Protein AF-A0A3S3R4M8-F1 (afdb_monomer)

Mean predicted aligned error: 6.48 Å

Radius of gyration: 12.41 Å; Cα contacts (8 Å, |Δi|>4): 115; chains: 1; bounding box: 29×18×39 Å

Secondary structure (DSSP, 8-state):
--PPEEEEEEESSGGGHHHHHHHHHHHHHTT-SEEEEEE--TT----HHHHHHHHH--TT-EEEES-HHHH-SSHHHHHT--

Nearest PDB structures (foldseek):
  1zr4-assembly1_A  TM=8.716E-01  e=3.603E-05  Escherichia coli
  1gdt-assembly1_B  TM=8.389E-01  e=5.030E-05  Escherichia coli
  2rsl-assembly1_C-2  TM=8.458E-01  e=3.258E-04  Escherichia coli
  3ilx-assembly1_B  TM=7.536E-01  e=2.849E-02  Saccharolobus solfataricus
  4a5o-assembly2_D  TM=4.650E-01  e=4.696E-01  Pseudomonas aeruginosa PAO1

Structure (mmCIF, N/CA/C/O backbone):
data_AF-A0A3S3R4M8-F1
#
_entry.id   AF-A0A3S3R4M8-F1
#
loop_
_atom_site.group_PDB
_atom_site.id
_atom_site.type_symbol
_atom_site.label_atom_id
_atom_site.label_alt_id
_atom_site.label_comp_id
_atom_site.label_asym_id
_atom_site.label_entity_id
_atom_site.label_seq_id
_atom_site.pdbx_PDB_ins_code
_atom_site.Cartn_x
_atom_site.Cartn_y
_atom_site.Cartn_z
_atom_site.occupancy
_atom_site.B_iso_or_equiv
_atom_site.auth_seq_id
_atom_site.auth_comp_id
_atom_site.auth_asym_id
_atom_site.auth_atom_id
_atom_site.pdbx_PDB_model_num
ATOM 1 N N . MET A 1 1 ? -10.078 -2.049 19.581 1.00 45.97 1 MET A N 1
ATOM 2 C CA . MET A 1 1 ? -9.537 -0.925 18.791 1.00 45.97 1 MET A CA 1
ATOM 3 C C . MET A 1 1 ? -9.095 -1.519 17.474 1.00 45.97 1 MET A C 1
ATOM 5 O O . MET A 1 1 ? -8.290 -2.437 17.501 1.00 45.97 1 MET A O 1
ATOM 9 N N . THR A 1 2 ? -9.714 -1.129 16.367 1.00 60.81 2 THR A N 1
ATOM 10 C CA . THR A 1 2 ? -9.407 -1.707 15.055 1.00 60.81 2 THR A CA 1
ATOM 11 C C . THR A 1 2 ? -8.227 -0.935 14.488 1.00 60.81 2 THR A C 1
ATOM 13 O O . THR A 1 2 ? -8.393 0.231 14.135 1.00 60.81 2 THR A O 1
ATOM 16 N N . SER A 1 3 ? -7.041 -1.539 14.473 1.00 78.06 3 SER A N 1
ATOM 17 C CA . SER A 1 3 ? -5.889 -0.944 13.800 1.00 78.06 3 SER A CA 1
ATOM 18 C C . SER A 1 3 ? -6.208 -0.763 12.314 1.00 78.06 3 SER A C 1
ATOM 20 O O . SER A 1 3 ? -6.692 -1.716 11.692 1.00 78.06 3 SER A O 1
ATOM 22 N N . PRO A 1 4 ? -6.014 0.429 11.732 1.00 82.75 4 PRO A N 1
ATOM 23 C CA . PRO A 1 4 ? -6.231 0.630 10.311 1.00 82.75 4 PRO A CA 1
ATOM 24 C C . PRO A 1 4 ? -5.284 -0.242 9.475 1.00 82.75 4 PRO A C 1
ATOM 26 O O . PRO A 1 4 ? -4.105 -0.427 9.781 1.00 82.75 4 PRO A O 1
ATOM 29 N N . ILE A 1 5 ? -5.847 -0.801 8.406 1.00 90.12 5 ILE A N 1
ATOM 30 C CA . ILE A 1 5 ? -5.145 -1.664 7.461 1.00 90.12 5 ILE A CA 1
ATOM 31 C C . ILE A 1 5 ? -4.839 -0.821 6.229 1.00 90.12 5 ILE A C 1
ATOM 33 O O . ILE A 1 5 ? -5.744 -0.282 5.590 1.00 90.12 5 ILE A O 1
ATOM 37 N N . ILE A 1 6 ? -3.564 -0.673 5.905 1.00 91.38 6 ILE A N 1
ATOM 38 C CA . ILE A 1 6 ? -3.091 0.205 4.841 1.00 91.38 6 ILE A CA 1
ATOM 39 C C . ILE A 1 6 ? -2.642 -0.655 3.672 1.00 91.38 6 ILE A C 1
ATOM 41 O O . ILE A 1 6 ? -1.741 -1.468 3.802 1.00 91.38 6 ILE A O 1
ATOM 45 N N . GLY A 1 7 ? -3.270 -0.491 2.519 1.00 91.19 7 GLY A N 1
ATOM 46 C CA . GLY A 1 7 ? -2.907 -1.182 1.296 1.00 91.19 7 GLY A CA 1
ATOM 47 C C . GLY A 1 7 ? -1.844 -0.418 0.516 1.00 91.19 7 GLY A C 1
ATOM 48 O O . GLY A 1 7 ? -1.934 0.802 0.384 1.00 91.19 7 GLY A O 1
ATOM 49 N N . TYR A 1 8 ? -0.885 -1.128 -0.068 1.00 90.25 8 TYR A N 1
ATOM 50 C CA . TYR A 1 8 ? 0.043 -0.570 -1.047 1.00 90.25 8 TYR A CA 1
ATOM 51 C C . TYR A 1 8 ? 0.031 -1.396 -2.340 1.00 90.25 8 TYR A C 1
ATOM 53 O O . TYR A 1 8 ? 0.202 -2.620 -2.328 1.00 90.25 8 TYR A O 1
ATOM 61 N N . ALA A 1 9 ? -0.187 -0.713 -3.463 1.00 87.88 9 ALA A N 1
ATOM 62 C CA . ALA A 1 9 ? -0.237 -1.281 -4.803 1.00 87.88 9 ALA A CA 1
ATOM 63 C C . ALA A 1 9 ? 0.776 -0.590 -5.721 1.00 87.88 9 ALA A C 1
ATOM 65 O O . ALA A 1 9 ? 0.909 0.632 -5.730 1.00 87.88 9 ALA A O 1
ATOM 66 N N . ARG A 1 10 ? 1.456 -1.372 -6.559 1.00 84.62 10 ARG A N 1
ATOM 67 C CA . ARG A 1 10 ? 2.401 -0.840 -7.548 1.00 84.62 10 ARG A CA 1
ATOM 68 C C . ARG A 1 10 ? 2.171 -1.487 -8.898 1.00 84.62 10 ARG A C 1
ATOM 70 O O . ARG A 1 10 ? 2.015 -2.709 -8.988 1.00 84.62 10 ARG A O 1
ATOM 77 N N . THR A 1 11 ? 2.218 -0.686 -9.955 1.00 81.56 11 THR A N 1
ATOM 78 C CA . THR A 1 11 ? 2.249 -1.198 -11.324 1.00 81.56 11 THR A CA 1
ATOM 79 C C . THR A 1 11 ? 3.365 -0.563 -12.139 1.00 81.56 11 THR A C 1
ATOM 81 O O . THR A 1 11 ? 3.754 0.576 -11.899 1.00 81.56 11 THR A O 1
ATOM 84 N N . SER A 1 12 ? 3.907 -1.321 -13.085 1.00 68.06 12 SER A N 1
ATOM 85 C CA . SER A 1 12 ? 4.994 -0.882 -13.952 1.00 68.06 12 SER A CA 1
ATOM 86 C C . SER A 1 12 ? 4.429 -0.721 -15.351 1.00 68.06 12 SER A C 1
ATOM 88 O O . SER A 1 12 ? 3.967 -1.699 -15.935 1.00 68.06 12 SER A O 1
ATOM 90 N N . THR A 1 13 ? 4.523 0.498 -15.890 1.00 60.16 13 THR A N 1
ATOM 91 C CA . THR A 1 13 ? 4.000 0.932 -17.205 1.00 60.16 13 THR A CA 1
ATOM 92 C C . THR A 1 13 ? 2.490 1.235 -17.238 1.00 60.16 13 THR A C 1
ATOM 94 O O . THR A 1 13 ? 1.696 0.557 -16.597 1.00 60.16 13 THR A O 1
ATOM 97 N N . VAL A 1 14 ? 2.113 2.260 -18.023 1.00 55.16 14 VAL A N 1
ATOM 98 C CA . VAL A 1 14 ? 0.730 2.754 -18.267 1.00 55.16 14 VAL A CA 1
ATOM 99 C C . VAL A 1 14 ? -0.219 1.653 -18.764 1.00 55.16 14 VAL A C 1
ATOM 101 O O . VAL A 1 14 ? -1.422 1.715 -18.553 1.00 55.16 14 VAL A O 1
ATOM 104 N N . ASP A 1 15 ? 0.332 0.605 -19.373 1.00 52.09 15 ASP A N 1
ATOM 105 C CA . ASP A 1 15 ? -0.400 -0.511 -19.983 1.00 52.09 15 ASP A CA 1
ATOM 106 C C . ASP A 1 15 ? -1.051 -1.482 -18.969 1.00 52.09 15 ASP A C 1
ATOM 108 O O . ASP A 1 15 ? -1.640 -2.496 -19.328 1.00 52.09 15 ASP A O 1
ATOM 112 N N . GLN A 1 16 ? -0.944 -1.200 -17.669 1.00 57.72 16 GLN A N 1
ATOM 113 C CA . GLN A 1 16 ? -1.423 -2.071 -16.592 1.00 57.72 16 GLN A CA 1
ATOM 114 C C . GLN A 1 16 ? -2.428 -1.361 -15.669 1.00 57.72 16 GLN A C 1
ATOM 116 O O . GLN A 1 16 ? -2.533 -1.729 -14.498 1.00 57.72 16 GLN A O 1
ATOM 121 N N . ASP A 1 17 ? -3.180 -0.375 -16.168 1.00 66.81 17 ASP A N 1
ATOM 122 C CA . ASP A 1 17 ? -4.255 0.300 -15.416 1.00 66.81 17 ASP A CA 1
ATOM 123 C C . ASP A 1 17 ? -5.259 -0.722 -14.839 1.00 66.81 17 ASP A C 1
ATOM 125 O O . ASP A 1 17 ? -5.532 -0.756 -13.640 1.00 66.81 17 ASP A O 1
ATOM 129 N N . ALA A 1 18 ? -5.642 -1.718 -15.650 1.00 69.44 18 ALA A N 1
ATOM 130 C CA . ALA A 1 18 ? -6.462 -2.851 -15.213 1.00 69.44 18 ALA A CA 1
ATOM 131 C C . ALA A 1 18 ? -5.812 -3.695 -14.094 1.00 69.44 18 ALA A C 1
ATOM 133 O O . ALA A 1 18 ? -6.509 -4.272 -13.255 1.00 69.44 18 ALA A O 1
ATOM 134 N N . GLY A 1 19 ? -4.479 -3.777 -14.071 1.00 78.12 19 GLY A N 1
ATOM 135 C CA . GLY A 1 19 ? -3.718 -4.457 -13.024 1.00 78.12 19 GLY A CA 1
ATOM 136 C C . GLY A 1 19 ? -3.664 -3.658 -11.721 1.00 78.12 19 GLY A C 1
ATOM 137 O O . GLY A 1 19 ? -3.664 -4.253 -10.643 1.00 78.12 19 GLY A O 1
ATOM 138 N N . LEU A 1 20 ? -3.651 -2.325 -11.795 1.00 81.69 20 LEU A N 1
ATOM 139 C CA . LEU A 1 20 ? -3.723 -1.455 -10.621 1.00 81.69 20 LEU A CA 1
ATOM 140 C C . LEU A 1 20 ? -5.118 -1.505 -9.991 1.00 81.69 20 LEU A C 1
ATOM 142 O O . LEU A 1 20 ? -5.238 -1.720 -8.785 1.00 81.69 20 LEU A O 1
ATOM 146 N N . GLU A 1 21 ? -6.157 -1.432 -10.821 1.00 83.19 21 GLU A N 1
ATOM 147 C CA . GLU A 1 21 ? -7.556 -1.568 -10.405 1.00 83.19 21 GLU A CA 1
ATOM 148 C C . GLU A 1 21 ? -7.830 -2.934 -9.763 1.00 83.19 21 GLU A C 1
ATOM 150 O O . GLU A 1 21 ? -8.510 -3.034 -8.740 1.00 83.19 21 GLU A O 1
ATOM 155 N N . ALA A 1 22 ? -7.263 -4.011 -10.318 1.00 85.06 22 ALA A N 1
ATOM 156 C CA . ALA A 1 22 ? -7.354 -5.336 -9.714 1.00 85.06 22 ALA A CA 1
ATOM 157 C C . ALA A 1 22 ? -6.710 -5.376 -8.319 1.00 85.06 22 ALA A C 1
ATOM 159 O O . ALA A 1 22 ? -7.316 -5.913 -7.394 1.00 85.06 22 ALA A O 1
ATOM 160 N N . GLN A 1 23 ? -5.533 -4.765 -8.146 1.00 86.06 23 GLN A N 1
ATOM 161 C CA . GLN A 1 23 ? -4.875 -4.681 -6.839 1.00 86.06 23 GLN A CA 1
ATOM 162 C C . GLN A 1 23 ? -5.682 -3.851 -5.839 1.00 86.06 23 GLN A C 1
ATOM 164 O O . GLN A 1 23 ? -5.813 -4.250 -4.686 1.00 86.06 23 GLN A O 1
ATOM 169 N N . HIS A 1 24 ? -6.261 -2.730 -6.272 1.00 88.00 24 HIS A N 1
ATOM 170 C CA . HIS A 1 24 ? -7.138 -1.908 -5.435 1.00 88.00 24 HIS A CA 1
ATOM 171 C C . HIS A 1 24 ? -8.339 -2.695 -4.924 1.00 88.00 24 HIS A C 1
ATOM 173 O O . HIS A 1 24 ? -8.655 -2.630 -3.736 1.00 88.00 24 HIS A O 1
ATOM 179 N N . ARG A 1 25 ? -8.991 -3.471 -5.798 1.00 88.25 25 ARG A N 1
ATOM 180 C CA . ARG A 1 25 ? -10.109 -4.337 -5.400 1.00 88.25 25 ARG A CA 1
ATOM 181 C C . ARG A 1 25 ? -9.683 -5.387 -4.380 1.00 88.25 25 ARG A C 1
ATOM 183 O O . ARG A 1 25 ? -10.396 -5.570 -3.399 1.00 88.25 25 ARG A O 1
ATOM 190 N N . ASP A 1 26 ? -8.539 -6.030 -4.591 1.00 89.62 26 ASP A N 1
ATOM 191 C CA . ASP A 1 26 ? -8.014 -7.068 -3.696 1.00 89.62 26 ASP A CA 1
ATOM 192 C C . ASP A 1 26 ? -7.669 -6.497 -2.310 1.00 89.62 26 ASP A C 1
ATOM 194 O O . ASP A 1 26 ? -8.122 -7.003 -1.286 1.00 89.62 26 ASP A O 1
ATOM 198 N N . LEU A 1 27 ? -6.980 -5.350 -2.271 1.00 89.50 27 LEU A N 1
ATOM 199 C CA . LEU A 1 27 ? -6.649 -4.640 -1.031 1.00 89.50 27 LEU A CA 1
ATOM 200 C C . LEU A 1 27 ? -7.905 -4.174 -0.288 1.00 89.50 27 LEU A C 1
ATOM 202 O O . LEU A 1 27 ? -8.005 -4.309 0.932 1.00 89.50 27 LEU A O 1
ATOM 206 N N . LYS A 1 28 ? -8.900 -3.664 -1.016 1.00 88.06 28 LYS A N 1
ATOM 207 C CA . LYS A 1 28 ? -10.180 -3.263 -0.429 1.00 88.06 28 LYS A CA 1
ATOM 208 C C . LYS A 1 28 ? -10.951 -4.467 0.120 1.00 88.06 28 LYS A C 1
ATOM 210 O O . LYS A 1 28 ? -11.537 -4.364 1.194 1.00 88.06 28 LYS A O 1
ATOM 215 N N . ALA A 1 29 ? -10.913 -5.606 -0.572 1.00 89.25 29 ALA A N 1
ATOM 216 C CA . ALA A 1 29 ? -11.491 -6.863 -0.098 1.00 89.25 29 ALA A CA 1
ATOM 217 C C . ALA A 1 29 ? -10.757 -7.416 1.136 1.00 89.25 29 ALA A C 1
ATOM 219 O O . ALA A 1 29 ? -11.397 -7.986 2.016 1.00 89.25 29 ALA A O 1
ATOM 220 N N . ALA A 1 30 ? -9.448 -7.174 1.252 1.00 87.62 30 ALA A N 1
ATOM 221 C CA . ALA A 1 30 ? -8.649 -7.489 2.435 1.00 87.62 30 ALA A CA 1
ATOM 222 C C . ALA A 1 30 ? -8.939 -6.576 3.647 1.00 87.62 30 ALA A C 1
ATOM 224 O O . ALA A 1 30 ? -8.356 -6.766 4.712 1.00 87.62 30 ALA A O 1
ATOM 225 N N . GLY A 1 31 ? -9.834 -5.590 3.509 1.00 88.81 31 GLY A N 1
ATOM 226 C CA . GLY A 1 31 ? -10.207 -4.676 4.589 1.00 88.81 31 GLY A CA 1
ATOM 227 C C . GLY A 1 31 ? -9.299 -3.454 4.718 1.00 88.81 31 GLY A C 1
ATOM 228 O O . GLY A 1 31 ? -9.335 -2.791 5.754 1.00 88.81 31 GLY A O 1
ATOM 229 N N . CYS A 1 32 ? -8.508 -3.128 3.686 1.00 90.19 32 CYS A N 1
ATOM 230 C CA . CYS A 1 32 ? -7.686 -1.920 3.698 1.00 90.19 32 CYS A CA 1
ATOM 231 C C . CYS A 1 32 ? -8.568 -0.663 3.767 1.00 90.19 32 CYS A C 1
ATOM 233 O O . CYS A 1 32 ? -9.397 -0.418 2.887 1.00 90.19 32 CYS A O 1
ATOM 235 N N . THR A 1 33 ? -8.364 0.163 4.790 1.00 87.75 33 THR A N 1
ATOM 236 C CA . THR A 1 33 ? -9.040 1.455 4.972 1.00 87.75 33 THR A CA 1
ATOM 237 C C . THR A 1 33 ? -8.465 2.539 4.066 1.00 87.75 33 THR A C 1
ATOM 239 O O . THR A 1 33 ? -9.192 3.438 3.640 1.00 87.75 33 THR A O 1
ATOM 242 N N . LYS A 1 34 ? -7.172 2.457 3.745 1.00 89.06 34 LYS A N 1
ATOM 243 C CA . LYS A 1 34 ? -6.463 3.387 2.858 1.00 89.06 34 LYS A CA 1
ATOM 244 C C . LYS A 1 34 ? -5.635 2.575 1.873 1.00 89.06 34 LYS A C 1
ATOM 246 O O . LYS A 1 34 ? -4.974 1.639 2.296 1.00 89.06 34 LYS A O 1
ATOM 251 N N . VAL A 1 35 ? -5.659 2.922 0.589 1.00 90.38 35 VAL A N 1
ATOM 252 C CA . VAL A 1 35 ? -4.820 2.277 -0.429 1.00 90.38 35 VAL A CA 1
ATOM 253 C C . VAL A 1 35 ? -3.948 3.334 -1.090 1.00 90.38 35 VAL A C 1
ATOM 255 O O . VAL A 1 35 ? -4.461 4.317 -1.624 1.00 90.38 35 VAL A O 1
ATOM 258 N N . PHE A 1 36 ? -2.637 3.132 -1.029 1.00 90.25 36 PHE A N 1
ATOM 259 C CA . PHE A 1 36 ? -1.635 3.909 -1.743 1.00 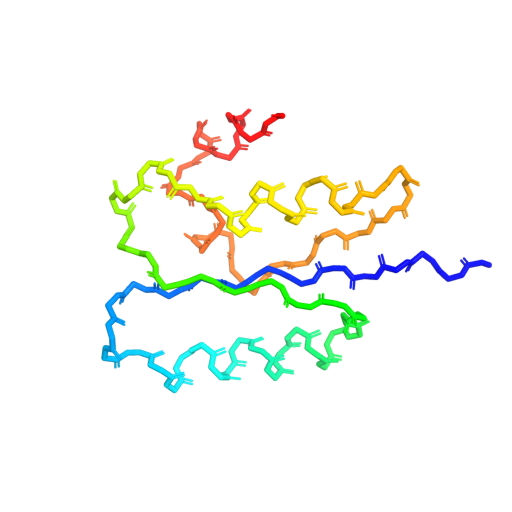90.25 36 PHE A CA 1
ATOM 260 C C . PHE A 1 36 ? -1.277 3.178 -3.028 1.00 90.25 36 PHE A C 1
ATOM 262 O O . PHE A 1 36 ? -1.045 1.968 -3.019 1.00 90.25 36 PHE A O 1
ATOM 269 N N . SER A 1 37 ? -1.248 3.902 -4.141 1.00 87.31 37 SER A N 1
ATOM 270 C CA . SER A 1 37 ? -0.925 3.309 -5.430 1.00 87.31 37 SER A CA 1
ATOM 271 C C . SER A 1 37 ? -0.053 4.201 -6.275 1.00 87.31 37 SER A C 1
ATOM 273 O O . SER A 1 37 ? -0.377 5.366 -6.490 1.00 87.31 37 SER A O 1
ATOM 275 N N . GLU A 1 38 ? 1.012 3.619 -6.808 1.00 86.12 38 GLU A N 1
ATOM 276 C CA . GLU A 1 38 ? 1.935 4.289 -7.713 1.00 86.12 38 GLU A CA 1
ATOM 277 C C . GLU A 1 38 ? 2.145 3.484 -8.993 1.00 86.12 38 GLU A C 1
ATOM 279 O O . GLU A 1 38 ? 2.208 2.248 -9.002 1.00 86.12 38 GLU A O 1
ATOM 284 N N . GLN A 1 39 ? 2.281 4.220 -10.092 1.00 83.06 39 GLN A N 1
ATOM 285 C CA . GLN A 1 39 ? 2.680 3.667 -11.371 1.00 83.06 39 GLN A CA 1
ATOM 286 C C . GLN A 1 39 ? 4.141 4.012 -11.623 1.00 83.06 39 GLN A C 1
ATOM 288 O O . GLN A 1 39 ? 4.471 5.066 -12.166 1.00 83.06 39 GLN A O 1
ATOM 293 N N . LEU A 1 40 ? 5.020 3.109 -11.207 1.00 77.50 40 LEU A N 1
ATOM 294 C CA . LEU A 1 40 ? 6.457 3.265 -11.328 1.00 77.50 40 LEU A CA 1
ATOM 295 C C . LEU A 1 40 ? 7.065 2.007 -11.938 1.00 77.50 40 LEU A C 1
ATOM 297 O O . LEU A 1 40 ? 6.704 0.867 -11.627 1.00 77.50 40 LEU A O 1
ATOM 301 N N . SER A 1 41 ? 7.998 2.224 -12.862 1.00 69.81 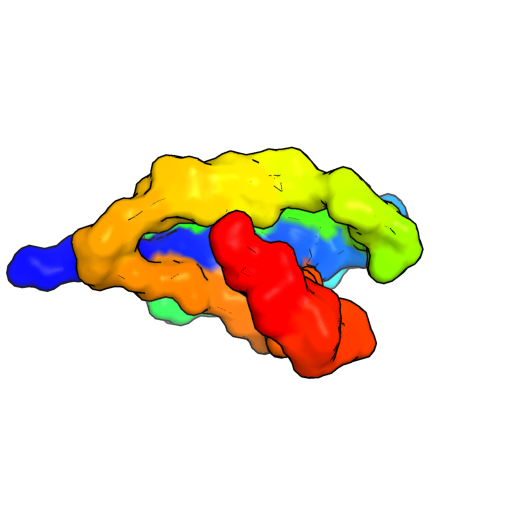41 SER A N 1
ATOM 302 C CA . SER A 1 41 ? 8.761 1.127 -13.445 1.00 69.81 41 SER A CA 1
ATOM 303 C C . SER A 1 41 ? 9.518 0.391 -12.338 1.00 69.81 41 SER A C 1
ATOM 305 O O . SER A 1 41 ? 9.976 1.021 -11.389 1.00 69.81 41 SER A O 1
ATOM 307 N N . SER A 1 42 ? 9.694 -0.927 -12.447 1.00 65.12 42 SER A N 1
ATOM 308 C CA . SER A 1 42 ? 10.391 -1.731 -11.426 1.00 65.12 42 SER A CA 1
ATOM 309 C C . SER A 1 42 ? 11.833 -1.276 -11.150 1.00 65.12 42 SER A C 1
ATOM 311 O O . SER A 1 42 ? 12.425 -1.683 -10.153 1.00 65.12 42 SER A O 1
ATOM 313 N N . VAL A 1 43 ? 12.398 -0.447 -12.036 1.00 66.69 43 VAL A N 1
ATOM 314 C CA . VAL A 1 43 ? 13.727 0.170 -11.914 1.00 66.69 43 VAL A CA 1
ATOM 315 C C . VAL A 1 43 ? 13.723 1.515 -11.182 1.00 66.69 43 VAL A C 1
ATOM 317 O O . VAL A 1 43 ? 14.793 2.035 -10.885 1.00 66.69 43 VAL A O 1
ATOM 320 N N . ALA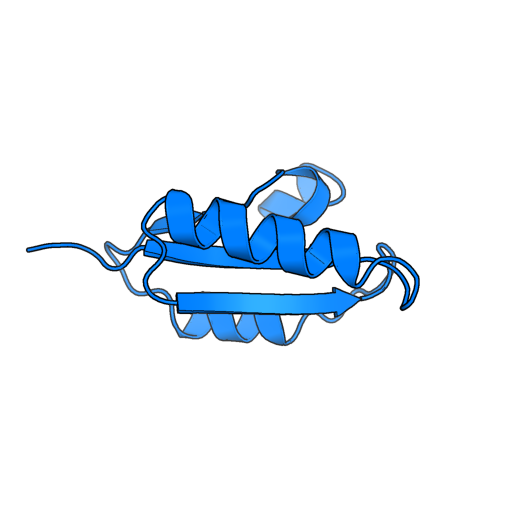 A 1 44 ? 12.554 2.100 -10.914 1.00 69.75 44 ALA A N 1
ATOM 321 C CA . ALA A 1 44 ? 12.452 3.379 -10.230 1.00 69.75 44 ALA A CA 1
ATOM 322 C C . ALA A 1 44 ? 12.863 3.230 -8.759 1.00 69.75 44 ALA A C 1
ATOM 324 O O . ALA A 1 44 ? 12.280 2.450 -8.000 1.00 69.75 44 ALA A O 1
ATOM 325 N N . THR A 1 45 ? 13.886 3.990 -8.379 1.00 66.50 45 THR A N 1
ATOM 326 C CA . THR A 1 45 ? 14.427 4.030 -7.015 1.00 66.50 45 THR A CA 1
ATOM 327 C C . THR A 1 45 ? 13.611 4.934 -6.095 1.00 66.50 45 THR A C 1
ATOM 329 O O . THR A 1 45 ? 13.611 4.729 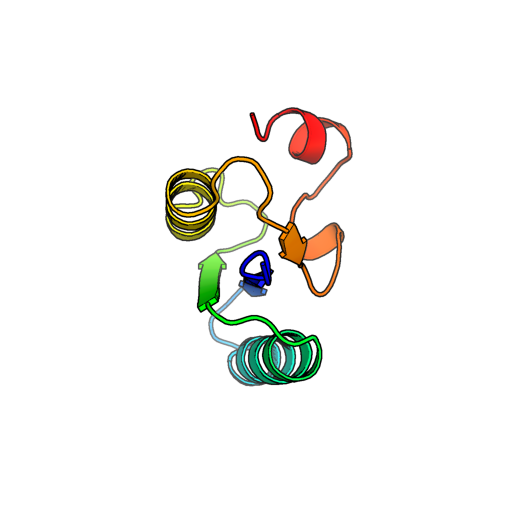-4.890 1.00 66.50 45 THR A O 1
ATOM 332 N N . VAL A 1 46 ? 12.914 5.924 -6.660 1.00 74.06 46 VAL A N 1
ATOM 333 C CA . VAL A 1 46 ? 12.076 6.873 -5.915 1.00 74.06 46 VAL A CA 1
ATOM 334 C C . VAL A 1 46 ? 10.644 6.351 -5.898 1.00 74.06 46 VAL A C 1
ATOM 336 O O . VAL A 1 46 ? 10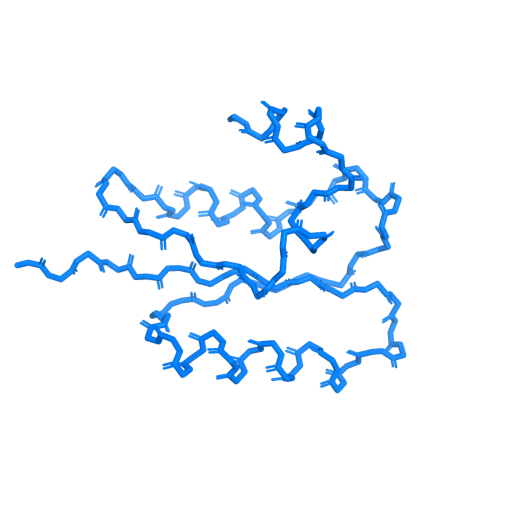.102 6.060 -6.966 1.00 74.06 46 VAL A O 1
ATOM 339 N N . ARG A 1 47 ? 10.050 6.221 -4.706 1.00 81.56 47 ARG A N 1
ATOM 340 C CA . ARG A 1 47 ? 8.718 5.632 -4.481 1.00 81.56 47 ARG A CA 1
ATOM 341 C C . ARG A 1 47 ? 7.894 6.530 -3.554 1.00 81.56 47 ARG A C 1
ATOM 343 O O . ARG A 1 47 ? 7.725 6.219 -2.375 1.00 81.56 47 ARG A O 1
ATOM 350 N N . PRO A 1 48 ? 7.376 7.654 -4.072 1.00 84.44 48 PRO A N 1
ATOM 351 C CA . PRO A 1 48 ? 6.763 8.679 -3.238 1.00 84.44 48 PRO A CA 1
ATOM 352 C C . PRO A 1 48 ? 5.467 8.205 -2.565 1.00 84.44 48 PRO A C 1
ATOM 354 O O . PRO A 1 48 ? 5.111 8.727 -1.512 1.00 84.44 48 PRO A O 1
ATOM 357 N N . GLN A 1 49 ? 4.744 7.231 -3.138 1.00 87.38 49 GLN A N 1
ATOM 358 C CA . GLN A 1 49 ? 3.536 6.694 -2.499 1.00 87.38 49 GLN A CA 1
ATOM 359 C C . GLN A 1 49 ? 3.880 5.656 -1.436 1.00 87.38 49 GLN A C 1
ATOM 361 O O . GLN A 1 49 ? 3.163 5.570 -0.444 1.00 87.38 49 GLN A O 1
ATOM 366 N N . LEU A 1 50 ? 4.970 4.900 -1.605 1.00 85.88 50 LEU A N 1
ATOM 367 C CA . LEU A 1 50 ? 5.488 4.044 -0.538 1.00 85.88 50 LEU A CA 1
ATOM 368 C C . LEU A 1 50 ? 5.949 4.883 0.657 1.00 85.88 50 LEU A C 1
ATOM 370 O O . LEU A 1 50 ? 5.572 4.576 1.781 1.00 85.88 50 LEU A O 1
ATOM 374 N N . GLU A 1 51 ? 6.698 5.959 0.417 1.00 87.38 51 GLU A N 1
ATOM 375 C CA . GLU A 1 51 ? 7.131 6.889 1.469 1.00 87.38 51 GLU A CA 1
ATOM 376 C C . GLU A 1 51 ? 5.928 7.520 2.184 1.00 87.38 51 GLU A C 1
ATOM 378 O O . GLU A 1 51 ? 5.867 7.515 3.409 1.00 87.38 51 GLU A O 1
ATOM 383 N N . ALA A 1 52 ? 4.915 7.967 1.435 1.00 88.50 52 ALA A N 1
ATOM 384 C CA . ALA A 1 52 ? 3.675 8.475 2.020 1.00 88.50 52 ALA A CA 1
ATOM 385 C C . ALA A 1 52 ? 2.894 7.402 2.799 1.00 88.50 52 ALA A C 1
ATOM 387 O O . ALA A 1 52 ? 2.262 7.714 3.806 1.00 88.50 52 ALA A O 1
ATOM 388 N N . ALA A 1 53 ? 2.922 6.141 2.355 1.00 88.75 53 ALA A N 1
ATOM 389 C CA . ALA A 1 53 ? 2.314 5.035 3.086 1.00 88.75 53 ALA A CA 1
ATOM 390 C C . ALA A 1 53 ? 3.059 4.762 4.399 1.00 88.75 53 ALA A C 1
ATOM 392 O O . ALA A 1 53 ? 2.409 4.551 5.416 1.00 88.75 53 ALA A O 1
ATOM 393 N N . MET A 1 54 ? 4.393 4.805 4.391 1.00 86.12 54 MET A N 1
ATOM 394 C CA . MET A 1 54 ? 5.226 4.662 5.591 1.00 86.12 54 MET A CA 1
ATOM 395 C C . MET A 1 54 ? 5.027 5.815 6.578 1.00 86.12 54 MET A C 1
ATOM 397 O O . MET A 1 54 ? 4.913 5.556 7.768 1.00 86.12 54 MET A O 1
ATOM 401 N N . ASP A 1 55 ? 4.898 7.054 6.100 1.00 87.62 55 ASP A N 1
ATOM 402 C CA . ASP A 1 55 ? 4.567 8.215 6.943 1.00 87.62 55 ASP A CA 1
ATOM 403 C C . ASP A 1 55 ? 3.147 8.122 7.534 1.00 87.62 55 ASP A C 1
ATOM 405 O O . ASP A 1 55 ? 2.883 8.546 8.660 1.00 87.62 55 ASP A O 1
ATOM 409 N N . TYR A 1 56 ? 2.215 7.528 6.782 1.00 88.12 56 TYR A N 1
ATOM 410 C CA . TYR A 1 56 ? 0.838 7.346 7.228 1.00 88.12 56 TYR A CA 1
ATOM 411 C C . TYR A 1 56 ? 0.681 6.218 8.254 1.00 88.12 56 TYR A C 1
ATOM 413 O O . TYR A 1 56 ? -0.136 6.339 9.170 1.00 88.12 56 TYR A O 1
ATOM 421 N N . VAL A 1 57 ? 1.417 5.120 8.073 1.00 87.62 57 VAL A N 1
ATOM 422 C CA . VAL A 1 57 ? 1.403 3.951 8.959 1.00 87.62 57 VAL A CA 1
ATOM 423 C C . VAL A 1 57 ? 1.973 4.348 10.317 1.00 87.62 57 VAL A C 1
ATOM 425 O O . VAL A 1 57 ? 3.083 4.860 10.428 1.00 87.62 57 VAL A O 1
ATOM 428 N N . ARG A 1 58 ? 1.207 4.094 11.375 1.00 86.56 58 ARG A N 1
ATOM 429 C CA . ARG A 1 58 ? 1.621 4.324 12.760 1.00 86.56 58 ARG A CA 1
ATOM 430 C C . ARG A 1 58 ? 1.886 3.006 13.465 1.00 86.56 58 ARG A C 1
ATOM 432 O O . ARG A 1 58 ? 1.549 1.925 12.985 1.00 86.56 58 ARG A O 1
ATOM 439 N N . GLU A 1 59 ? 2.482 3.101 14.646 1.00 82.62 59 GLU A N 1
ATOM 440 C CA . GLU A 1 59 ? 2.692 1.936 15.496 1.00 82.62 59 GLU A CA 1
ATOM 441 C C . GLU A 1 59 ? 1.349 1.247 15.804 1.00 82.62 59 GLU A C 1
ATOM 443 O O . GLU A 1 59 ? 0.417 1.866 16.319 1.00 82.62 59 GLU A O 1
ATOM 448 N N . GLY A 1 60 ? 1.253 -0.038 15.452 1.00 83.56 60 GLY A N 1
ATOM 449 C CA . GLY A 1 60 ? 0.037 -0.841 15.589 1.00 83.56 60 GLY A CA 1
ATOM 450 C C . GLY A 1 60 ? -0.785 -1.000 14.307 1.00 83.56 60 GLY A C 1
ATOM 451 O O . GLY A 1 60 ? -1.673 -1.855 14.291 1.00 83.56 60 GLY A O 1
ATOM 452 N N . ASP A 1 61 ? -0.483 -0.254 13.243 1.00 87.62 61 ASP A N 1
ATOM 453 C CA . ASP A 1 61 ? -1.127 -0.388 11.933 1.00 87.62 61 ASP A CA 1
ATOM 454 C C . ASP A 1 61 ? -0.529 -1.550 11.128 1.00 87.62 61 ASP A C 1
ATOM 456 O O . ASP A 1 61 ? 0.582 -2.016 11.383 1.00 87.62 61 ASP A O 1
ATOM 460 N N . THR A 1 62 ? -1.273 -2.047 10.136 1.00 88.12 62 THR A N 1
ATOM 461 C CA . THR A 1 62 ? -0.812 -3.145 9.268 1.00 88.12 62 THR A CA 1
ATOM 462 C C . THR A 1 62 ? -0.730 -2.687 7.822 1.00 88.12 62 THR A C 1
ATOM 464 O O . THR A 1 62 ? -1.747 -2.320 7.239 1.00 88.12 62 THR A O 1
ATOM 467 N N . LEU A 1 63 ? 0.460 -2.768 7.221 1.00 87.75 63 LEU A N 1
ATOM 468 C CA . LEU A 1 63 ? 0.628 -2.588 5.781 1.00 87.75 63 LEU A CA 1
ATOM 469 C C . LEU A 1 63 ? 0.381 -3.917 5.050 1.00 87.75 63 LEU A C 1
ATOM 471 O O . LEU A 1 63 ? 1.051 -4.916 5.305 1.00 87.75 63 LEU A O 1
ATOM 475 N N . VAL A 1 64 ? -0.555 -3.916 4.109 1.00 89.50 64 VAL A N 1
ATOM 476 C CA . VAL A 1 64 ? -0.902 -5.047 3.250 1.00 89.50 64 VAL A CA 1
ATOM 477 C C . VAL A 1 64 ? -0.472 -4.744 1.823 1.00 89.50 64 VAL A C 1
ATOM 479 O O . VAL A 1 64 ? -0.733 -3.675 1.273 1.00 89.50 64 VAL A O 1
ATOM 482 N N . VAL A 1 65 ? 0.166 -5.723 1.195 1.00 87.31 65 VAL A N 1
ATOM 483 C CA . VAL A 1 65 ? 0.564 -5.676 -0.212 1.00 87.31 65 VAL A CA 1
ATOM 484 C C . VAL A 1 65 ? 0.008 -6.895 -0.927 1.00 87.31 65 VAL A C 1
ATOM 486 O O . VAL A 1 65 ? -0.041 -7.983 -0.361 1.00 87.31 65 VAL A O 1
ATOM 489 N N . THR A 1 66 ? -0.395 -6.732 -2.184 1.00 84.31 66 THR A N 1
ATOM 490 C CA . THR A 1 66 ? -0.965 -7.840 -2.971 1.00 84.31 66 THR A CA 1
ATOM 491 C C . THR A 1 66 ? 0.073 -8.911 -3.294 1.00 84.31 66 THR A C 1
ATOM 493 O O . THR A 1 66 ? -0.229 -10.103 -3.300 1.00 84.31 66 THR A O 1
ATOM 496 N N . LYS A 1 67 ? 1.315 -8.494 -3.569 1.00 79.25 67 LYS A N 1
ATOM 497 C CA . LYS A 1 67 ? 2.448 -9.379 -3.847 1.00 79.25 67 LYS A CA 1
ATOM 498 C C . LYS A 1 67 ? 3.747 -8.778 -3.308 1.00 79.25 67 LYS A C 1
ATOM 500 O O . LYS A 1 67 ? 4.001 -7.596 -3.537 1.00 79.25 67 LYS A O 1
ATOM 505 N N . PRO A 1 68 ? 4.628 -9.585 -2.694 1.00 73.75 68 PRO A N 1
ATOM 506 C CA . PRO A 1 68 ? 5.923 -9.110 -2.209 1.00 73.75 68 PRO A CA 1
ATOM 507 C C . PRO A 1 68 ? 6.837 -8.610 -3.340 1.00 73.75 68 PRO A C 1
ATOM 509 O O . PRO A 1 68 ? 7.538 -7.625 -3.149 1.00 73.75 68 PRO A O 1
ATOM 512 N N . ASP A 1 69 ? 6.750 -9.188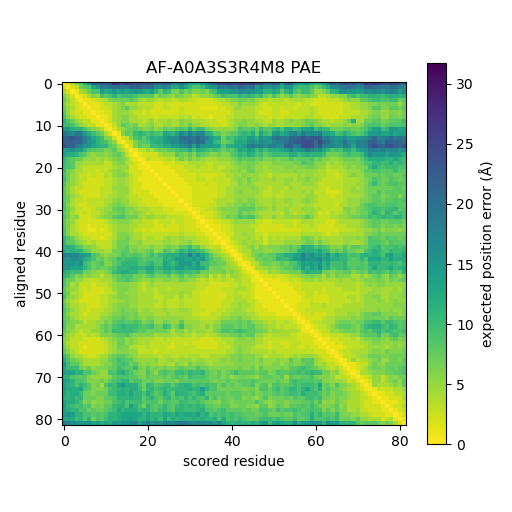 -4.545 1.00 72.56 69 ASP A N 1
ATOM 513 C CA . ASP A 1 69 ? 7.449 -8.700 -5.756 1.00 72.56 69 ASP A CA 1
ATOM 514 C C . ASP A 1 69 ? 7.067 -7.249 -6.123 1.00 72.56 69 ASP A C 1
ATOM 516 O O . ASP A 1 69 ? 7.853 -6.484 -6.690 1.00 72.56 69 ASP A O 1
ATOM 520 N N . ARG A 1 70 ? 5.852 -6.829 -5.753 1.00 7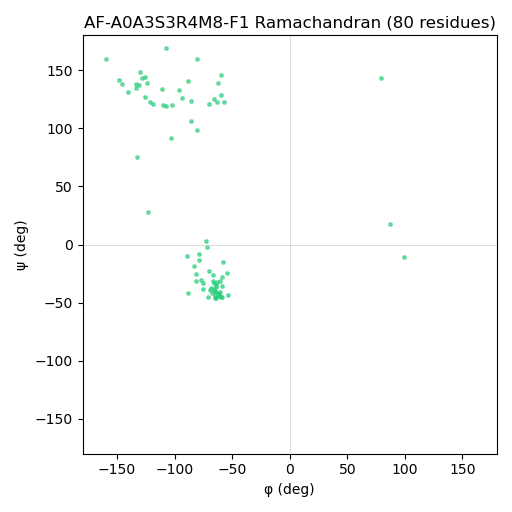0.69 70 ARG A N 1
ATOM 521 C CA . ARG A 1 70 ? 5.359 -5.468 -5.986 1.00 70.69 70 ARG A CA 1
ATOM 522 C C . ARG A 1 70 ? 5.818 -4.490 -4.914 1.00 70.69 70 ARG A C 1
ATOM 524 O O . ARG A 1 70 ? 5.846 -3.297 -5.199 1.00 70.69 70 ARG A O 1
ATOM 531 N N . LEU A 1 71 ? 6.239 -4.986 -3.753 1.00 73.94 71 LEU A N 1
ATOM 532 C CA . LEU A 1 71 ? 6.858 -4.189 -2.700 1.00 73.94 71 LEU A CA 1
ATOM 533 C C . LEU A 1 71 ? 8.373 -4.086 -2.883 1.00 73.94 71 LEU A C 1
ATOM 535 O O . LEU A 1 71 ? 8.922 -3.007 -2.725 1.00 73.94 71 LEU A O 1
ATOM 539 N N . ALA A 1 72 ? 9.057 -5.170 -3.242 1.00 73.88 72 ALA A N 1
ATOM 540 C CA . ALA A 1 72 ? 10.508 -5.180 -3.348 1.00 73.88 72 ALA A CA 1
ATOM 541 C C . ALA A 1 72 ? 10.990 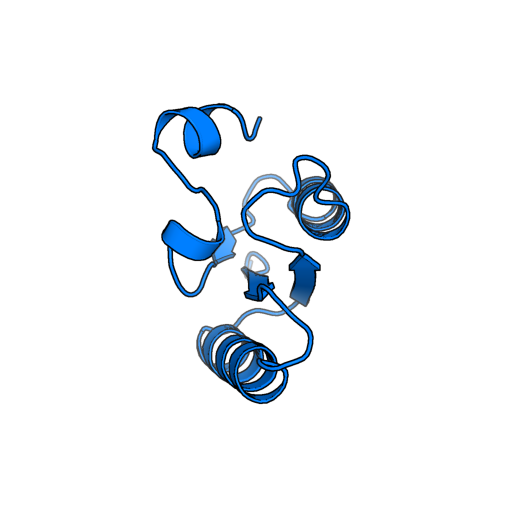-6.148 -4.429 1.00 73.88 72 ALA A C 1
ATOM 543 O O . ALA A 1 72 ? 10.469 -7.251 -4.583 1.00 73.88 72 ALA A O 1
ATOM 544 N N . ARG A 1 73 ? 12.032 -5.751 -5.166 1.00 71.69 73 ARG A N 1
ATOM 545 C CA . ARG A 1 73 ? 12.630 -6.600 -6.218 1.00 71.69 73 ARG A CA 1
ATOM 546 C C . ARG A 1 73 ? 13.564 -7.684 -5.670 1.00 71.69 73 ARG A C 1
ATOM 548 O O . ARG A 1 73 ? 13.999 -8.564 -6.407 1.00 71.69 73 ARG A O 1
ATOM 555 N N . S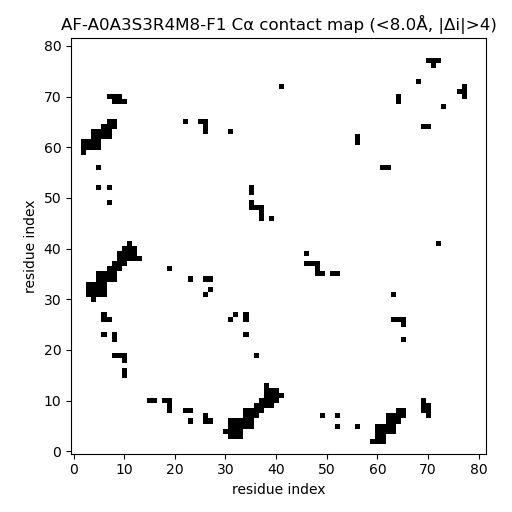ER A 1 74 ? 13.952 -7.583 -4.403 1.00 75.12 74 SER A N 1
ATOM 556 C CA . SER A 1 74 ? 14.877 -8.493 -3.723 1.00 75.12 74 SER A CA 1
ATOM 557 C C . SER A 1 74 ? 14.699 -8.372 -2.212 1.00 75.12 74 SER A C 1
ATOM 559 O O . SER A 1 74 ? 14.226 -7.349 -1.726 1.00 75.12 74 SER A O 1
ATOM 561 N N . THR A 1 75 ? 15.136 -9.373 -1.452 1.00 76.06 75 THR A N 1
ATOM 562 C CA . THR A 1 75 ? 15.160 -9.305 0.019 1.00 76.06 75 THR A CA 1
ATOM 563 C C . THR A 1 75 ? 16.005 -8.140 0.531 1.00 76.06 75 THR A C 1
ATOM 565 O O . THR A 1 75 ? 15.609 -7.495 1.490 1.00 76.06 75 THR A O 1
ATOM 568 N N . SER A 1 76 ? 17.115 -7.801 -0.133 1.00 78.25 76 SER A N 1
ATOM 569 C CA . SER A 1 76 ? 17.909 -6.607 0.200 1.00 78.25 76 SER A CA 1
ATOM 570 C C . SER A 1 76 ? 17.148 -5.298 -0.025 1.00 78.25 76 SER A C 1
ATOM 572 O O . SER A 1 76 ? 17.301 -4.370 0.755 1.00 78.25 76 SER A O 1
ATOM 574 N N . ASP A 1 77 ? 16.318 -5.232 -1.071 1.00 75.75 77 ASP A N 1
ATOM 575 C CA . ASP A 1 77 ? 15.455 -4.076 -1.356 1.00 75.75 77 ASP A CA 1
ATOM 576 C C . ASP A 1 77 ? 14.352 -3.971 -0.296 1.00 75.75 77 ASP A C 1
ATOM 578 O O . ASP A 1 77 ? 14.071 -2.883 0.179 1.00 75.75 77 ASP A O 1
ATOM 582 N N . LEU A 1 78 ? 13.803 -5.112 0.139 1.00 77.25 78 LEU A N 1
ATOM 583 C CA . LEU A 1 78 ? 12.818 -5.187 1.219 1.00 77.25 78 LEU A CA 1
ATOM 584 C C . LEU A 1 78 ? 13.403 -4.739 2.564 1.00 77.25 78 LEU A C 1
ATOM 586 O O . LEU A 1 78 ? 12.766 -3.982 3.281 1.00 77.25 78 LEU A O 1
ATOM 590 N N . LEU A 1 79 ? 14.615 -5.193 2.894 1.00 78.31 79 LEU A N 1
ATOM 591 C CA . LEU A 1 79 ? 15.318 -4.830 4.131 1.00 78.31 79 LEU A CA 1
ATOM 592 C C . LEU A 1 79 ? 15.790 -3.372 4.141 1.00 78.31 79 LEU A C 1
ATOM 594 O O . LEU A 1 79 ? 16.023 -2.823 5.210 1.00 78.31 79 LEU A O 1
ATOM 598 N N . GLY A 1 80 ? 15.952 -2.761 2.966 1.00 75.62 80 GLY A N 1
ATOM 599 C CA . GLY A 1 80 ? 16.286 -1.345 2.831 1.00 75.62 80 GLY A CA 1
ATOM 600 C C . GLY A 1 80 ? 15.096 -0.401 3.018 1.00 75.62 80 GLY A C 1
ATOM 601 O O . GLY A 1 80 ? 15.306 0.807 3.058 1.00 75.62 80 GLY A O 1
ATOM 602 N N . ILE A 1 81 ? 13.867 -0.922 3.119 1.00 72.81 81 ILE A N 1
ATOM 603 C CA . ILE A 1 81 ? 12.682 -0.139 3.484 1.00 72.81 81 ILE A CA 1
ATOM 604 C C . ILE A 1 81 ? 12.712 -0.010 5.013 1.00 72.81 81 ILE A C 1
ATOM 606 O O . ILE A 1 81 ? 12.385 -0.959 5.724 1.00 72.81 81 ILE A O 1
ATOM 610 N N . THR A 1 82 ? 13.197 1.121 5.521 1.00 57.75 82 THR A N 1
ATOM 611 C CA . THR A 1 82 ? 13.297 1.456 6.954 1.00 57.75 82 THR A CA 1
ATOM 612 C C . THR A 1 82 ? 12.831 2.883 7.169 1.00 57.75 82 THR A C 1
ATOM 614 O O . THR A 1 82 ? 13.119 3.719 6.283 1.00 57.75 82 THR A O 1
#

pLDDT: mean 79.81, std 10.34, range [45.97, 91.38]

Solvent-accessible surface area (backbone atoms only — not comparable to full-atom values): 4940 Å² total; per-residue (Å²): 134,84,62,58,27,35,20,48,43,59,30,58,55,85,92,33,57,70,57,44,54,51,42,51,52,52,34,47,73,73,58,30,76,44,76,38,69,42,82,47,49,92,84,57,86,77,53,72,43,60,51,51,46,57,71,66,54,52,96,77,43,45,81,44,61,89,45,67,71,58,76,25,94,41,72,70,55,47,68,65,67,123

Sequence (82 aa):
MTSPIIGYARTSTVDQDAGLEAQHRDLKAAGCTKVFSEQLSSVATVRPQLEAAMDYVREGDTLVVTKPDRLARSTSDLLGIT

Foldseek 3Di:
DDAAEEEEFEAEDPVCPVVRVVFVVVSVVVVHPYYFYDHHHLPDPDDVSLVVSVVVHDPPHHYDYPDVCRVAVDVVRVVVSD